Protein AF-A0A923BHA0-F1 (afdb_monomer_lite)

Secondary structure (DSSP, 8-state):
------SSTT-S-THHHHHTS-TT-EEEEE-GGGTT-S-HHHHHHHHHHHHHHHHHTT-EEEE--GGGGTT-HHHHHTT--EEEE-----

Radius of gyration: 13.29 Å; chains: 1; bounding box: 32×35×27 Å

pLDDT: mean 77.88, std 11.19, range [40.31, 90.25]

Structure (mmCIF, N/CA/C/O backbone):
data_AF-A0A923BHA0-F1
#
_entry.id   AF-A0A923BHA0-F1
#
loop_
_atom_site.group_PDB
_atom_site.id
_atom_site.type_symbol
_atom_site.label_atom_id
_atom_site.label_alt_id
_atom_site.label_comp_id
_atom_site.label_asym_id
_atom_site.label_entity_id
_atom_site.label_seq_id
_atom_site.pdbx_PDB_ins_code
_atom_site.Cartn_x
_atom_site.Cartn_y
_atom_site.Cartn_z
_atom_site.occupancy
_atom_site.B_iso_or_equiv
_atom_site.auth_seq_id
_atom_site.auth_comp_id
_atom_site.auth_asym_id
_atom_site.auth_atom_id
_atom_site.pdbx_PDB_model_num
ATOM 1 N N . MET A 1 1 ? 6.857 -10.602 13.358 1.00 61.59 1 MET A N 1
ATOM 2 C CA . MET A 1 1 ? 6.453 -9.443 12.532 1.00 61.59 1 MET A CA 1
ATOM 3 C C . MET A 1 1 ? 7.557 -9.191 11.519 1.00 61.59 1 MET A C 1
ATOM 5 O O . MET A 1 1 ? 8.715 -9.309 11.899 1.00 61.59 1 MET A O 1
ATOM 9 N N . GLN A 1 2 ? 7.218 -8.922 10.260 1.00 68.69 2 GLN A N 1
ATOM 10 C CA . GLN A 1 2 ? 8.172 -8.573 9.203 1.00 68.69 2 GLN A CA 1
ATOM 11 C C . GLN A 1 2 ? 7.793 -7.187 8.676 1.00 68.69 2 GLN A C 1
ATOM 13 O O . GLN A 1 2 ? 6.609 -6.925 8.479 1.00 68.69 2 GLN A O 1
ATOM 18 N N . PHE A 1 3 ? 8.777 -6.309 8.493 1.00 74.75 3 PHE A N 1
ATOM 19 C CA . PHE A 1 3 ? 8.564 -4.939 8.032 1.00 74.75 3 PHE A CA 1
ATOM 20 C C . PHE A 1 3 ? 9.537 -4.620 6.903 1.00 74.75 3 PHE A C 1
ATOM 22 O O . PHE A 1 3 ? 10.716 -4.962 6.981 1.00 74.75 3 PHE A O 1
ATOM 29 N N . TYR A 1 4 ? 9.035 -3.933 5.882 1.00 79.25 4 TYR A N 1
ATOM 30 C CA . TYR A 1 4 ? 9.827 -3.340 4.816 1.00 79.25 4 TYR A CA 1
ATOM 31 C C . TYR A 1 4 ? 9.607 -1.830 4.869 1.00 79.25 4 TYR A C 1
ATOM 33 O O . TYR A 1 4 ? 8.482 -1.365 4.697 1.00 79.25 4 TYR A O 1
ATOM 41 N N . LEU A 1 5 ? 10.664 -1.077 5.171 1.00 80.06 5 LEU A N 1
ATOM 42 C CA . LEU A 1 5 ? 10.619 0.378 5.269 1.00 80.06 5 LEU A CA 1
ATOM 43 C C . LEU A 1 5 ? 11.465 0.966 4.146 1.00 80.06 5 LEU A C 1
ATOM 45 O O . LEU A 1 5 ? 12.634 0.613 3.992 1.00 80.06 5 LEU A O 1
ATOM 49 N N . SER A 1 6 ? 10.865 1.870 3.384 1.00 79.31 6 SER A N 1
ATOM 50 C CA . SER A 1 6 ? 11.497 2.567 2.270 1.00 79.31 6 SER A CA 1
ATOM 51 C C . SER A 1 6 ? 11.270 4.067 2.416 1.00 79.31 6 SER A C 1
ATOM 53 O O . SER A 1 6 ? 10.221 4.494 2.896 1.00 79.31 6 SER A O 1
ATOM 55 N N . SER A 1 7 ? 12.258 4.867 2.015 1.00 71.31 7 SER A N 1
ATOM 56 C CA . SER A 1 7 ? 12.169 6.330 2.024 1.00 71.31 7 SER A CA 1
ATOM 57 C C . SER A 1 7 ? 11.250 6.879 0.931 1.00 71.31 7 SER A C 1
ATOM 59 O O . SER A 1 7 ? 10.699 7.962 1.093 1.00 71.31 7 SER A O 1
ATOM 61 N N . TYR A 1 8 ? 11.086 6.146 -0.173 1.00 72.62 8 TYR A N 1
ATOM 62 C CA . TYR A 1 8 ? 10.187 6.504 -1.265 1.00 72.62 8 TYR A CA 1
ATOM 63 C C . TYR A 1 8 ? 9.705 5.238 -1.968 1.00 72.62 8 TYR A C 1
ATOM 65 O O . TYR A 1 8 ? 10.521 4.445 -2.453 1.00 72.62 8 TYR A O 1
ATOM 73 N N . ARG A 1 9 ? 8.384 5.041 -2.026 1.00 76.25 9 ARG A N 1
ATOM 74 C CA . ARG A 1 9 ? 7.752 3.878 -2.673 1.00 76.25 9 ARG A CA 1
ATOM 75 C C . ARG A 1 9 ? 8.439 2.557 -2.306 1.00 76.25 9 ARG A C 1
ATOM 77 O O . ARG A 1 9 ? 8.611 2.241 -1.133 1.00 76.25 9 ARG A O 1
ATOM 84 N N . PHE A 1 10 ? 8.915 1.823 -3.308 1.00 75.31 10 PHE A N 1
ATOM 85 C CA . PHE A 1 10 ? 9.561 0.519 -3.178 1.00 75.31 10 PHE A CA 1
ATOM 86 C C . PHE A 1 10 ? 11.095 0.590 -3.108 1.00 75.31 10 PHE A C 1
ATOM 88 O O . PHE A 1 10 ? 11.760 -0.436 -3.225 1.00 75.31 10 PHE A O 1
ATOM 95 N N . GLY A 1 11 ? 11.669 1.786 -2.946 1.00 74.88 11 GLY A N 1
ATOM 96 C CA . GLY A 1 11 ? 13.109 1.971 -2.775 1.00 74.88 11 GLY A CA 1
ATOM 97 C C . GLY A 1 11 ? 13.931 1.492 -3.977 1.00 74.88 11 GLY A C 1
ATOM 98 O O . GLY A 1 11 ? 13.453 1.462 -5.108 1.00 74.88 11 GLY A O 1
ATOM 99 N N . ASN A 1 12 ? 15.192 1.130 -3.725 1.00 74.44 12 ASN A N 1
ATOM 100 C CA . ASN A 1 12 ? 16.136 0.686 -4.761 1.00 74.44 12 ASN A CA 1
ATOM 101 C C . ASN A 1 12 ? 16.095 -0.832 -5.028 1.00 74.44 12 ASN A C 1
ATOM 103 O O . ASN A 1 12 ? 16.672 -1.306 -6.001 1.00 74.44 12 ASN A O 1
ATOM 107 N N . ASP A 1 13 ? 15.453 -1.605 -4.149 1.00 73.00 13 ASP A N 1
ATOM 108 C CA . ASP A 1 13 ? 15.371 -3.066 -4.253 1.00 73.00 13 ASP A CA 1
ATOM 109 C C . ASP A 1 13 ? 13.959 -3.540 -3.857 1.00 73.00 13 ASP A C 1
ATOM 111 O O . ASP A 1 13 ? 13.731 -3.970 -2.716 1.00 73.00 13 ASP A O 1
ATOM 115 N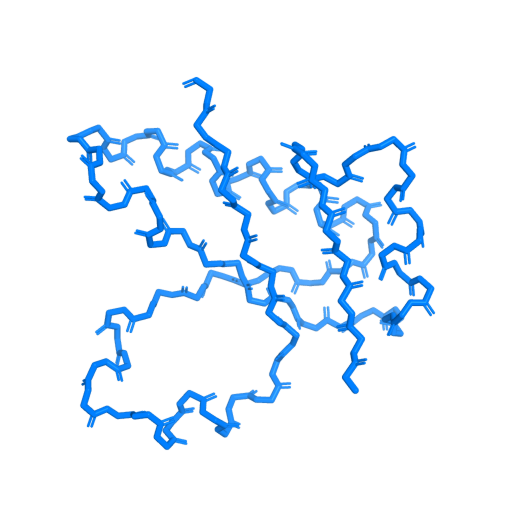 N . PRO A 1 14 ? 12.982 -3.420 -4.775 1.00 72.94 14 PRO A N 1
ATOM 116 C CA . PRO A 1 14 ? 11.597 -3.814 -4.529 1.00 72.94 14 PRO A CA 1
ATOM 117 C C . PRO A 1 14 ? 11.435 -5.335 -4.390 1.00 72.94 14 PRO A C 1
ATOM 119 O O . PRO A 1 14 ? 10.482 -5.807 -3.770 1.00 72.94 14 PRO A O 1
ATOM 122 N N . ALA A 1 15 ? 12.384 -6.125 -4.906 1.00 70.44 15 ALA A N 1
ATOM 123 C CA . ALA A 1 15 ? 12.350 -7.583 -4.823 1.00 70.44 15 ALA A CA 1
ATOM 124 C C . ALA A 1 15 ? 12.498 -8.092 -3.377 1.00 70.44 15 ALA A C 1
ATOM 126 O O . ALA A 1 15 ? 11.933 -9.128 -3.022 1.00 70.44 15 ALA A O 1
ATOM 127 N N . ARG A 1 16 ? 13.172 -7.336 -2.496 1.00 72.12 16 ARG A N 1
ATOM 128 C CA . ARG A 1 16 ? 13.225 -7.639 -1.052 1.00 72.12 16 ARG A CA 1
ATOM 129 C C . ARG A 1 16 ? 11.867 -7.568 -0.368 1.00 72.12 16 ARG A C 1
ATOM 131 O O . ARG A 1 16 ? 11.658 -8.280 0.610 1.00 72.12 16 ARG A O 1
ATOM 138 N N . MET A 1 17 ? 10.949 -6.750 -0.881 1.00 70.56 17 MET A N 1
ATOM 139 C CA . MET A 1 17 ? 9.578 -6.688 -0.375 1.00 70.56 17 MET A CA 1
ATOM 140 C C . MET A 1 17 ? 8.831 -8.000 -0.657 1.00 70.56 17 MET A C 1
ATOM 142 O O . MET A 1 17 ? 8.075 -8.474 0.187 1.00 70.56 17 MET A O 1
ATOM 146 N N . ILE A 1 18 ? 9.112 -8.631 -1.804 1.00 66.06 18 ILE A N 1
ATOM 147 C CA . ILE A 1 18 ? 8.557 -9.935 -2.188 1.00 66.06 18 ILE A CA 1
ATOM 148 C C . ILE A 1 18 ? 9.237 -11.073 -1.428 1.00 66.06 18 ILE A C 1
ATOM 150 O O . ILE A 1 18 ? 8.607 -12.073 -1.148 1.00 66.06 18 ILE A O 1
ATOM 154 N N . TYR A 1 19 ? 10.499 -10.958 -1.011 1.00 59.69 19 TYR A N 1
ATOM 155 C CA . TYR A 1 19 ? 11.139 -12.051 -0.256 1.00 59.69 19 TYR A CA 1
ATOM 156 C C . TYR A 1 19 ? 10.418 -12.372 1.076 1.00 59.69 19 TYR A C 1
ATOM 158 O O . TYR A 1 19 ? 10.548 -13.470 1.614 1.00 59.69 19 TYR A O 1
ATOM 166 N N . ALA A 1 20 ? 9.623 -11.422 1.580 1.00 57.84 20 ALA A N 1
ATOM 167 C CA . ALA A 1 20 ? 8.714 -11.567 2.717 1.00 57.84 20 ALA A CA 1
ATOM 168 C C . ALA A 1 20 ? 7.280 -12.012 2.333 1.00 57.84 20 ALA A C 1
ATOM 170 O O . ALA A 1 20 ? 6.509 -12.421 3.202 1.00 57.84 20 ALA A O 1
ATOM 171 N N . ALA A 1 21 ? 6.908 -11.930 1.053 1.00 58.56 21 ALA A N 1
ATOM 172 C CA . ALA A 1 21 ? 5.565 -12.154 0.523 1.00 58.56 21 ALA A CA 1
ATOM 173 C C . ALA A 1 21 ? 5.549 -13.329 -0.470 1.00 58.56 21 ALA A C 1
ATOM 175 O O . ALA A 1 21 ? 6.359 -13.415 -1.384 1.00 58.56 21 ALA A O 1
ATOM 176 N N . THR A 1 22 ? 4.594 -14.249 -0.365 1.00 60.66 22 THR A N 1
ATOM 177 C CA . THR A 1 22 ? 4.415 -15.227 -1.453 1.00 60.66 22 THR A CA 1
ATOM 178 C C . THR A 1 22 ? 3.786 -14.526 -2.666 1.00 60.66 22 THR A C 1
ATOM 180 O O . THR A 1 22 ? 2.983 -13.606 -2.503 1.00 60.66 22 THR A O 1
ATOM 183 N N . ALA A 1 23 ? 4.137 -14.940 -3.888 1.00 59.44 23 ALA A N 1
ATOM 184 C CA . ALA A 1 23 ? 3.499 -14.428 -5.106 1.00 59.44 23 ALA A CA 1
ATOM 185 C C . ALA A 1 23 ? 1.959 -14.526 -4.997 1.00 59.44 23 ALA A C 1
ATOM 187 O O . ALA A 1 23 ? 1.447 -15.498 -4.438 1.00 59.44 23 ALA A O 1
ATOM 188 N N . ASN A 1 24 ? 1.231 -13.533 -5.524 1.00 65.06 24 ASN A N 1
ATOM 189 C CA . ASN A 1 24 ? -0.236 -13.379 -5.435 1.00 65.06 24 ASN A CA 1
ATOM 190 C C . ASN A 1 24 ? -0.807 -12.953 -4.070 1.00 65.06 24 ASN A C 1
ATOM 192 O O . ASN A 1 24 ? -1.998 -13.145 -3.810 1.00 65.06 24 ASN A O 1
ATOM 196 N N . TRP A 1 25 ? -0.011 -12.357 -3.182 1.00 78.44 25 TRP A N 1
ATOM 197 C CA . TRP A 1 25 ? -0.579 -11.759 -1.973 1.00 78.44 25 TRP A CA 1
ATOM 198 C C . TRP A 1 25 ? -1.389 -10.500 -2.285 1.00 78.44 25 TRP A C 1
ATOM 200 O O . TRP A 1 25 ? -0.991 -9.651 -3.088 1.00 78.44 25 TRP A O 1
ATOM 210 N N . ARG A 1 26 ? -2.538 -10.390 -1.608 1.00 84.12 26 ARG A N 1
ATOM 211 C CA . ARG A 1 26 ? -3.354 -9.176 -1.586 1.00 84.12 26 ARG A CA 1
ATOM 212 C C . ARG A 1 26 ? -2.695 -8.151 -0.679 1.00 84.12 26 ARG A C 1
ATOM 214 O O . ARG A 1 26 ? -2.404 -8.446 0.484 1.00 84.12 26 ARG A O 1
ATOM 221 N N . VAL A 1 27 ? -2.493 -6.959 -1.221 1.00 86.12 27 VAL A N 1
ATOM 222 C CA . VAL A 1 27 ? -1.835 -5.851 -0.535 1.00 86.12 27 VAL A CA 1
ATOM 223 C C . VAL A 1 27 ? -2.807 -4.688 -0.425 1.00 86.12 27 VAL A C 1
ATOM 225 O O . VAL A 1 27 ? -3.208 -4.121 -1.435 1.00 86.12 27 VAL A O 1
ATOM 228 N N . GLY A 1 28 ? -3.175 -4.325 0.800 1.00 88.19 28 GLY A N 1
ATOM 229 C CA . GLY A 1 28 ? -3.964 -3.130 1.074 1.00 88.19 28 GLY A CA 1
ATOM 230 C C . GLY A 1 28 ? -3.090 -1.885 1.018 1.00 88.19 28 GLY A C 1
ATOM 231 O O . GLY A 1 28 ? -2.177 -1.753 1.832 1.00 88.19 28 GLY A O 1
ATOM 232 N N . VAL A 1 29 ? -3.384 -0.979 0.091 1.00 89.00 29 VAL A N 1
ATOM 233 C CA . VAL A 1 29 ? -2.737 0.329 -0.041 1.00 89.00 29 VAL A CA 1
ATOM 234 C C . VAL A 1 29 ? -3.509 1.349 0.786 1.00 89.00 29 VAL A C 1
ATOM 236 O O . VAL A 1 29 ? -4.662 1.659 0.481 1.00 89.00 29 VAL A O 1
ATOM 239 N N . VAL A 1 30 ? -2.869 1.878 1.827 1.00 88.88 30 VAL A N 1
ATOM 240 C CA . VAL A 1 30 ? -3.465 2.882 2.720 1.00 88.88 30 VAL A CA 1
ATOM 241 C C . VAL A 1 30 ? -3.083 4.285 2.257 1.00 88.88 30 VAL A C 1
ATOM 243 O O . VAL A 1 30 ? -1.950 4.715 2.453 1.00 88.88 30 VAL A O 1
ATOM 246 N N . GLN A 1 31 ? -4.042 5.013 1.682 1.00 86.12 31 GLN A N 1
ATOM 247 C CA . GLN A 1 31 ? -3.856 6.393 1.200 1.00 86.12 31 GLN A CA 1
ATOM 248 C C . GLN A 1 31 ? -4.277 7.462 2.219 1.00 86.12 31 GLN A C 1
ATOM 250 O O . GLN A 1 31 ? -4.189 8.651 1.929 1.00 86.12 31 GLN A O 1
ATOM 255 N N . ASN A 1 32 ? -4.713 7.077 3.423 1.00 87.62 32 ASN A N 1
ATOM 256 C CA . ASN A 1 32 ? -5.220 8.027 4.422 1.00 87.62 32 ASN A CA 1
ATOM 257 C C . ASN A 1 32 ? -4.175 9.059 4.886 1.00 87.62 32 ASN A C 1
ATOM 259 O O . ASN A 1 32 ? -4.540 10.105 5.410 1.00 87.62 32 ASN A O 1
ATOM 263 N N . ALA A 1 33 ? -2.880 8.825 4.645 1.00 81.06 33 ALA A N 1
ATOM 264 C CA . ALA A 1 33 ? -1.846 9.842 4.848 1.00 81.06 33 ALA A CA 1
ATOM 265 C C . ALA A 1 33 ? -2.019 11.069 3.928 1.00 81.06 33 ALA A C 1
ATOM 267 O O . ALA A 1 33 ? -1.577 12.161 4.278 1.00 81.06 33 ALA A O 1
ATOM 268 N N . LEU A 1 34 ? -2.680 10.906 2.776 1.00 80.38 34 LEU A N 1
ATOM 269 C CA . LEU A 1 34 ? -2.986 11.986 1.842 1.00 80.38 34 LEU A CA 1
ATOM 270 C C . LEU A 1 34 ? -4.311 12.706 2.148 1.00 80.38 34 LEU A C 1
ATOM 272 O O . LEU A 1 34 ? -4.610 13.701 1.494 1.00 80.38 34 LEU A O 1
ATOM 276 N N . ASP A 1 35 ? -5.090 12.272 3.149 1.00 81.62 35 ASP A N 1
ATOM 277 C CA . ASP A 1 35 ? -6.368 12.919 3.504 1.00 81.62 35 ASP A CA 1
ATOM 278 C C . ASP A 1 35 ? -6.189 14.377 3.989 1.00 81.62 35 ASP A C 1
ATOM 280 O O . ASP A 1 35 ? -7.154 15.137 4.028 1.00 81.62 35 ASP A O 1
ATOM 284 N N . GLY A 1 36 ? -4.964 14.787 4.343 1.00 78.81 36 GLY A N 1
ATOM 285 C CA . GLY A 1 36 ? -4.632 16.172 4.696 1.00 78.81 36 GLY A CA 1
ATOM 286 C C . GLY A 1 36 ? -4.460 17.123 3.503 1.00 78.81 36 GLY A C 1
ATOM 287 O O . GLY A 1 36 ? -4.354 18.332 3.710 1.00 78.81 36 GLY A O 1
ATOM 288 N N . TYR A 1 37 ? -4.424 16.613 2.267 1.00 78.06 37 TYR A N 1
ATOM 289 C CA . TYR A 1 37 ? -4.297 17.432 1.061 1.00 78.06 37 TYR A CA 1
ATOM 290 C C . TYR A 1 37 ? -5.679 17.798 0.508 1.00 78.06 37 TYR A C 1
ATOM 292 O O . TYR A 1 37 ? -6.570 16.959 0.407 1.00 78.06 37 TYR A O 1
ATOM 300 N N . ALA A 1 38 ? -5.855 19.061 0.109 1.00 71.88 38 ALA A N 1
ATOM 301 C CA . ALA A 1 38 ? -7.116 19.547 -0.458 1.00 71.88 38 ALA A CA 1
ATOM 302 C C . ALA A 1 38 ? -7.390 19.007 -1.875 1.00 71.88 38 ALA A C 1
ATOM 304 O O . ALA A 1 38 ? -8.538 18.980 -2.320 1.00 71.88 38 ALA A O 1
ATOM 305 N N . ASP A 1 39 ? -6.343 18.589 -2.589 1.00 78.44 39 ASP A N 1
ATOM 306 C CA . ASP A 1 39 ? -6.447 18.112 -3.962 1.00 78.44 39 ASP A CA 1
ATOM 307 C C . ASP A 1 39 ? -6.669 16.593 -4.014 1.00 78.44 39 ASP A C 1
ATOM 309 O O . ASP A 1 39 ? -5.749 15.780 -3.897 1.00 78.44 39 ASP A O 1
ATOM 313 N N . LEU A 1 40 ? -7.925 16.213 -4.235 1.00 73.88 40 LEU A N 1
ATOM 314 C CA . LEU A 1 40 ? -8.344 14.820 -4.383 1.00 73.88 40 LEU A CA 1
ATOM 315 C C . LEU A 1 40 ? -7.797 14.159 -5.659 1.00 73.88 40 LEU A C 1
ATOM 317 O O . LEU A 1 40 ? -7.735 12.929 -5.726 1.00 73.88 40 LEU A O 1
ATOM 321 N N . SER A 1 41 ? -7.389 14.940 -6.666 1.00 79.56 41 SER A N 1
ATOM 322 C CA . SER A 1 41 ? -6.810 14.396 -7.897 1.00 79.56 41 SER A CA 1
ATOM 323 C C . SER A 1 41 ? -5.418 13.808 -7.649 1.00 79.56 41 SER A C 1
ATOM 325 O O . SER A 1 41 ? -5.110 12.732 -8.168 1.00 79.56 41 SER A O 1
ATOM 327 N N . LEU A 1 42 ? -4.634 14.418 -6.751 1.00 78.75 42 LEU A N 1
ATOM 328 C CA . LEU A 1 42 ? -3.331 13.899 -6.325 1.00 78.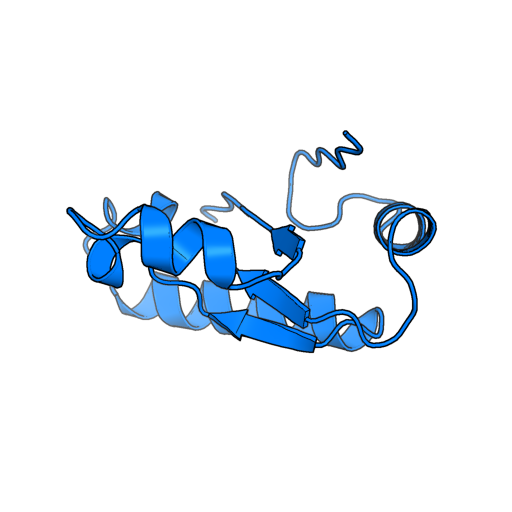75 42 LEU A CA 1
ATOM 329 C C . LEU A 1 42 ? -3.457 12.527 -5.663 1.00 78.75 42 LEU A C 1
ATOM 331 O O . LEU A 1 42 ? -2.659 11.636 -5.948 1.00 78.75 42 LEU A O 1
ATOM 335 N N . ARG A 1 43 ? -4.499 12.315 -4.847 1.00 81.69 43 ARG A N 1
ATOM 336 C CA . ARG A 1 43 ? -4.767 11.008 -4.226 1.00 81.69 43 ARG A CA 1
ATOM 337 C C . ARG A 1 43 ? -4.986 9.927 -5.281 1.00 81.69 43 ARG A C 1
ATOM 339 O O . ARG A 1 43 ? -4.458 8.826 -5.145 1.00 81.69 43 ARG A O 1
ATOM 346 N N . ARG A 1 44 ? -5.760 10.226 -6.330 1.00 83.62 44 ARG A N 1
ATOM 347 C CA . ARG A 1 44 ? -6.055 9.252 -7.387 1.00 83.62 44 ARG A CA 1
ATOM 348 C C . ARG A 1 44 ? -4.808 8.900 -8.194 1.00 83.62 44 ARG A C 1
ATOM 350 O O . ARG A 1 44 ? -4.549 7.721 -8.414 1.00 83.62 44 ARG A O 1
ATOM 357 N N . VAL A 1 45 ? -4.025 9.907 -8.577 1.00 86.31 45 VAL A N 1
ATOM 358 C CA . VAL A 1 45 ? -2.768 9.711 -9.313 1.00 86.31 45 VAL A CA 1
ATOM 359 C C . VAL A 1 45 ? -1.765 8.916 -8.477 1.00 86.31 45 VAL A C 1
ATOM 361 O O . VAL A 1 45 ? -1.162 7.972 -8.985 1.00 86.31 45 VAL A O 1
ATOM 364 N N . ALA A 1 46 ? -1.622 9.243 -7.190 1.00 84.25 46 ALA A N 1
ATOM 365 C CA . ALA A 1 46 ? -0.762 8.498 -6.277 1.00 84.25 46 ALA A CA 1
ATOM 366 C C . ALA A 1 46 ? -1.207 7.033 -6.166 1.00 84.25 46 ALA A C 1
ATOM 368 O O . ALA A 1 46 ? -0.385 6.134 -6.315 1.00 84.25 46 ALA A O 1
ATOM 369 N N . LEU A 1 47 ? -2.509 6.778 -5.992 1.00 87.38 47 LEU A N 1
ATOM 370 C CA . LEU A 1 47 ? -3.058 5.423 -5.916 1.00 87.38 47 LEU A CA 1
ATOM 371 C C . LEU A 1 47 ? -2.751 4.598 -7.173 1.00 87.38 47 LEU A C 1
ATOM 373 O O . LEU A 1 47 ? -2.314 3.455 -7.061 1.00 87.38 47 LEU A O 1
ATOM 377 N N . GLU 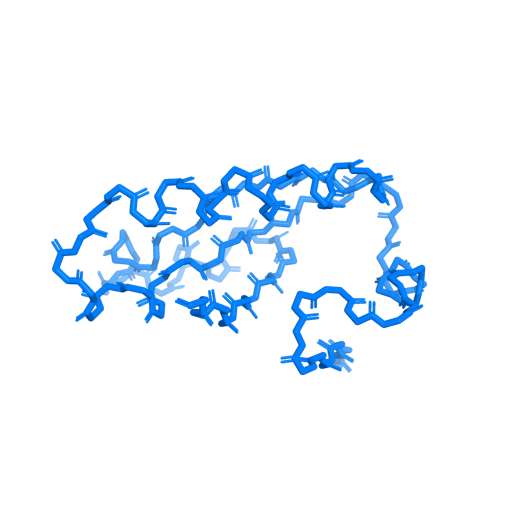A 1 48 ? -2.949 5.170 -8.360 1.00 88.75 48 GLU A N 1
ATOM 378 C CA . GLU A 1 48 ? -2.685 4.482 -9.630 1.00 88.75 48 GLU A CA 1
ATOM 379 C C . GLU A 1 48 ? -1.195 4.169 -9.818 1.00 88.75 48 GLU A C 1
ATOM 381 O O . GLU A 1 48 ? -0.844 3.076 -10.267 1.00 88.75 48 GLU A O 1
ATOM 386 N N . GLN A 1 49 ? -0.311 5.085 -9.415 1.00 87.31 49 GLN A N 1
ATOM 387 C CA . GLN A 1 49 ? 1.136 4.867 -9.449 1.00 87.31 49 GLN A CA 1
ATOM 388 C C . GLN A 1 49 ? 1.569 3.753 -8.485 1.00 87.31 49 GLN A C 1
ATOM 390 O O . GLN A 1 49 ? 2.381 2.902 -8.859 1.00 87.31 49 GLN A O 1
ATOM 395 N N . GLU A 1 50 ? 0.995 3.708 -7.280 1.00 87.00 50 GLU A N 1
ATOM 396 C CA . GLU A 1 50 ? 1.258 2.632 -6.321 1.00 87.00 50 GLU A CA 1
ATOM 397 C C . GLU A 1 50 ? 0.742 1.280 -6.824 1.00 87.00 50 GLU A C 1
ATOM 399 O O . GLU A 1 50 ? 1.445 0.271 -6.740 1.00 87.00 50 GLU A O 1
ATOM 404 N N . PHE A 1 51 ? -0.457 1.252 -7.408 1.00 90.19 51 PHE A N 1
ATOM 405 C CA . PHE A 1 51 ? -1.026 0.034 -7.982 1.00 90.19 51 PHE A CA 1
ATOM 406 C C . PHE A 1 51 ? -0.155 -0.511 -9.111 1.00 90.19 51 PHE A C 1
ATOM 408 O O . PHE A 1 51 ? 0.123 -1.709 -9.141 1.00 90.19 51 PHE A O 1
ATOM 415 N N . ALA A 1 52 ? 0.311 0.359 -10.010 1.00 88.75 52 ALA A N 1
ATOM 416 C CA . ALA A 1 52 ? 1.185 -0.036 -11.105 1.00 88.75 52 ALA A CA 1
ATOM 417 C C . ALA A 1 52 ? 2.503 -0.639 -10.593 1.00 88.75 52 ALA A C 1
ATOM 419 O O . ALA A 1 52 ? 2.932 -1.684 -11.083 1.00 88.75 52 ALA A O 1
ATOM 420 N N . GLY A 1 53 ? 3.120 -0.025 -9.580 1.00 86.06 53 GLY A N 1
ATOM 421 C CA . GLY A 1 53 ? 4.361 -0.529 -8.995 1.00 86.06 53 GLY A CA 1
ATOM 422 C C . GLY A 1 53 ? 4.195 -1.868 -8.274 1.00 86.06 53 GLY A C 1
ATOM 423 O O . GLY A 1 53 ? 5.002 -2.771 -8.485 1.00 86.06 53 GLY A O 1
ATOM 424 N N . LEU A 1 54 ? 3.121 -2.033 -7.492 1.00 85.56 54 LEU A N 1
ATOM 425 C CA . LEU A 1 54 ? 2.796 -3.290 -6.804 1.00 85.56 54 LEU A CA 1
ATOM 426 C C . LEU A 1 54 ? 2.454 -4.421 -7.787 1.00 85.56 54 LEU A C 1
ATOM 428 O O . LEU A 1 54 ? 2.908 -5.553 -7.617 1.00 85.56 54 LEU A O 1
ATOM 432 N N . ALA A 1 55 ? 1.694 -4.119 -8.839 1.00 86.75 55 ALA A N 1
ATOM 433 C CA . ALA A 1 55 ? 1.368 -5.090 -9.877 1.00 86.75 55 ALA A CA 1
ATOM 434 C C . ALA A 1 55 ? 2.615 -5.525 -10.667 1.00 86.75 55 ALA A C 1
ATOM 436 O O . ALA A 1 55 ? 2.772 -6.710 -10.960 1.00 86.75 55 ALA A O 1
ATOM 437 N N . ALA A 1 56 ? 3.538 -4.597 -10.955 1.00 85.56 56 ALA A N 1
ATOM 438 C CA . ALA A 1 56 ? 4.786 -4.891 -11.665 1.00 85.56 56 ALA A CA 1
ATOM 439 C C . ALA A 1 56 ? 5.694 -5.882 -10.916 1.00 85.56 56 ALA A C 1
ATOM 441 O O . ALA A 1 56 ? 6.499 -6.574 -11.537 1.00 85.56 56 ALA A O 1
ATOM 442 N N . ILE A 1 57 ? 5.543 -5.979 -9.594 1.00 80.50 57 ILE A N 1
ATOM 443 C CA . ILE A 1 57 ? 6.285 -6.909 -8.736 1.00 80.50 57 ILE A CA 1
ATOM 444 C C . ILE A 1 57 ? 5.470 -8.156 -8.351 1.00 80.50 57 ILE A C 1
ATOM 446 O O . ILE A 1 57 ? 5.881 -8.920 -7.484 1.00 80.50 57 ILE A O 1
ATOM 450 N N . GLY A 1 58 ? 4.326 -8.395 -9.003 1.00 82.75 58 GLY A N 1
ATOM 451 C CA . GLY A 1 58 ? 3.533 -9.621 -8.840 1.00 82.75 58 GLY A CA 1
ATOM 452 C C . GLY A 1 58 ? 2.621 -9.654 -7.608 1.00 82.75 58 GLY A C 1
ATOM 453 O O . GLY A 1 58 ? 2.191 -10.732 -7.187 1.00 82.75 58 GLY A O 1
ATOM 454 N N . LEU A 1 59 ? 2.323 -8.494 -7.018 1.00 85.12 59 LEU A N 1
ATOM 455 C CA . LEU A 1 59 ? 1.362 -8.354 -5.923 1.00 85.12 59 LEU A CA 1
ATOM 456 C C . LEU A 1 59 ? -0.004 -7.920 -6.463 1.00 85.12 59 LEU A C 1
ATOM 458 O O . LEU A 1 59 ? -0.108 -7.337 -7.539 1.00 85.12 59 LEU A O 1
ATOM 462 N N . THR A 1 60 ? -1.069 -8.208 -5.713 1.00 88.25 60 THR A N 1
ATOM 463 C CA . THR A 1 60 ? -2.435 -7.787 -6.064 1.00 88.25 60 THR A CA 1
ATOM 464 C C . THR A 1 60 ? -2.850 -6.615 -5.170 1.00 88.25 60 THR A C 1
ATOM 466 O O . THR A 1 60 ? -3.274 -6.853 -4.034 1.00 88.25 60 THR A O 1
ATOM 469 N N . PRO A 1 61 ? -2.690 -5.357 -5.621 1.00 89.06 61 PRO A N 1
ATOM 470 C CA . PRO A 1 61 ? -3.040 -4.195 -4.818 1.00 89.06 61 PRO A CA 1
ATOM 471 C C . PRO A 1 61 ? -4.560 -4.022 -4.707 1.00 89.06 61 PRO A C 1
ATOM 473 O O . PRO A 1 61 ? -5.295 -4.197 -5.678 1.00 89.06 61 PRO A O 1
ATOM 476 N N . GLU A 1 62 ? -5.025 -3.631 -3.526 1.00 90.25 62 GLU A N 1
ATOM 477 C CA . GLU A 1 62 ? -6.380 -3.144 -3.282 1.00 90.25 62 GLU A CA 1
ATOM 478 C C . GLU A 1 62 ? -6.330 -1.855 -2.467 1.00 90.25 62 GLU A C 1
ATOM 480 O O . GLU A 1 62 ? -5.470 -1.693 -1.603 1.00 90.25 62 GLU A O 1
ATOM 485 N N . GLU A 1 63 ? -7.242 -0.921 -2.727 1.00 89.69 63 GLU A N 1
ATOM 486 C CA . GLU A 1 63 ? -7.335 0.282 -1.905 1.00 89.69 63 GLU A CA 1
ATOM 487 C C . GLU A 1 63 ? -7.927 -0.095 -0.546 1.00 89.69 63 GLU A C 1
ATOM 489 O O . GLU A 1 63 ? -8.949 -0.781 -0.466 1.00 89.69 63 GLU A O 1
ATOM 494 N N . LEU A 1 64 ? -7.275 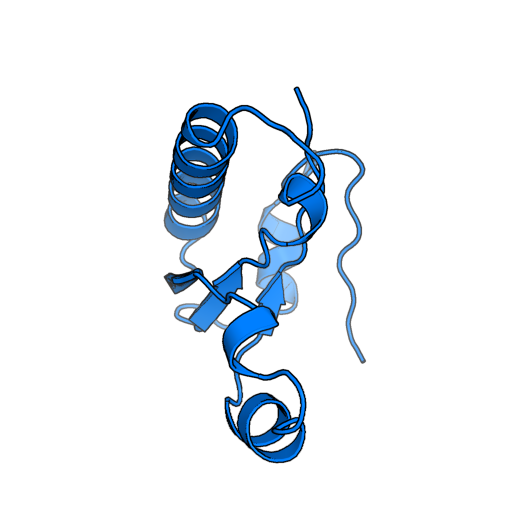0.356 0.524 1.00 89.19 64 LEU A N 1
ATOM 495 C CA . LEU A 1 64 ? -7.758 0.207 1.885 1.00 89.19 64 LEU A CA 1
ATOM 496 C C . LEU A 1 64 ? -7.951 1.589 2.505 1.00 89.19 64 LEU A C 1
ATOM 498 O O . LEU A 1 64 ? -7.005 2.198 3.005 1.00 89.19 64 LEU A O 1
ATOM 502 N N . ASP A 1 65 ? -9.194 2.061 2.499 1.00 88.38 65 ASP A N 1
ATOM 503 C CA . ASP A 1 65 ? -9.575 3.290 3.183 1.00 88.38 65 ASP A CA 1
ATOM 504 C C . ASP A 1 65 ? -9.905 2.996 4.650 1.00 88.38 65 ASP A C 1
ATOM 506 O O . ASP A 1 65 ? -10.921 2.379 4.976 1.00 88.38 65 ASP A O 1
ATOM 510 N N . LEU A 1 66 ? -9.041 3.441 5.563 1.00 87.81 66 LEU A N 1
ATOM 511 C CA . LEU A 1 66 ? -9.210 3.204 6.996 1.00 87.81 66 LEU A CA 1
ATOM 512 C C . LEU A 1 66 ? -10.450 3.896 7.578 1.00 87.81 66 LEU A C 1
ATOM 514 O O . LEU A 1 66 ? -10.948 3.458 8.617 1.00 87.81 66 LEU A O 1
ATOM 518 N N . ARG A 1 67 ? -10.989 4.926 6.909 1.00 87.69 67 ARG A N 1
ATOM 519 C CA . ARG A 1 67 ? -12.194 5.641 7.363 1.00 87.69 67 ARG A CA 1
ATOM 520 C C . ARG A 1 67 ? -13.422 4.739 7.391 1.00 87.69 67 ARG A C 1
ATOM 522 O O . ARG A 1 67 ? -14.281 4.908 8.250 1.00 87.69 67 ARG A O 1
ATOM 529 N N . GLU A 1 68 ? -13.478 3.732 6.519 1.00 88.00 68 GLU A N 1
ATOM 530 C CA . GLU A 1 68 ? -14.555 2.729 6.499 1.00 88.00 68 GLU A CA 1
ATOM 531 C C . GLU A 1 68 ? -14.555 1.815 7.742 1.00 88.00 68 GLU A C 1
ATOM 533 O O . GLU A 1 68 ? -15.529 1.104 8.021 1.00 88.00 68 GLU A O 1
ATOM 538 N N . TYR A 1 69 ? -13.456 1.827 8.503 1.00 87.81 69 TYR A N 1
ATOM 539 C CA . TYR A 1 69 ? -13.225 0.955 9.651 1.00 87.81 69 TYR A CA 1
ATOM 540 C C . TYR A 1 69 ? -13.213 1.700 10.991 1.00 87.81 69 TYR A C 1
ATOM 542 O O . TYR A 1 69 ? -12.983 1.067 12.023 1.00 87.81 69 TYR A O 1
ATOM 550 N N . PHE A 1 70 ? -13.496 3.007 11.018 1.00 87.75 70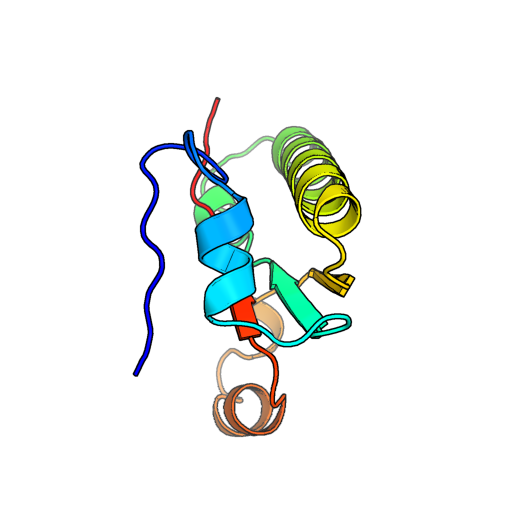 PHE A N 1
ATOM 551 C CA . PHE A 1 70 ? -13.641 3.750 12.272 1.00 87.75 70 PHE A CA 1
ATOM 552 C C . PHE A 1 70 ? -14.790 3.175 13.116 1.00 87.75 70 PHE A C 1
ATOM 554 O O . PHE A 1 70 ? -15.917 3.037 12.643 1.00 87.75 70 PHE A O 1
ATOM 561 N N . GLY A 1 71 ? -14.483 2.787 14.359 1.00 88.25 71 GLY A N 1
ATOM 562 C CA . GLY A 1 71 ? -15.415 2.089 15.256 1.00 88.25 71 GLY A CA 1
ATOM 563 C C . GLY A 1 71 ? -15.716 0.634 14.867 1.00 88.25 71 GLY A C 1
ATOM 564 O O . GLY A 1 71 ? -16.668 0.044 15.379 1.00 88.25 71 GLY A O 1
ATOM 565 N N . ALA A 1 72 ? -14.953 0.056 13.934 1.00 88.56 72 ALA A N 1
ATOM 566 C CA . ALA A 1 72 ? -15.110 -1.317 13.461 1.00 88.56 72 ALA A CA 1
ATOM 567 C C . ALA A 1 72 ? -13.759 -2.037 13.298 1.00 88.56 72 ALA A C 1
ATOM 569 O O . ALA A 1 72 ? -13.540 -2.780 12.337 1.00 88.56 72 ALA A O 1
ATOM 570 N N . GLU A 1 73 ? -12.859 -1.861 14.262 1.00 85.75 73 GLU A N 1
ATOM 571 C CA . GLU A 1 73 ? -11.486 -2.380 14.282 1.00 85.75 73 GLU A CA 1
ATOM 572 C C . GLU A 1 73 ? -11.439 -3.903 14.094 1.00 85.75 73 GLU A C 1
ATOM 574 O O . GLU A 1 73 ? -10.568 -4.439 13.407 1.00 85.75 73 GLU A O 1
ATOM 579 N N . VAL A 1 74 ? -12.436 -4.612 14.628 1.00 85.25 74 VAL A N 1
ATOM 580 C CA . VAL A 1 74 ? -12.582 -6.066 14.472 1.00 85.25 74 VAL A CA 1
ATOM 581 C C . VAL A 1 74 ? -12.767 -6.469 13.001 1.00 85.25 74 VAL A C 1
ATOM 583 O O . VAL A 1 74 ? -12.305 -7.537 12.596 1.00 85.25 74 VAL A O 1
ATOM 586 N N . ARG A 1 75 ? -13.415 -5.637 12.169 1.00 85.25 75 ARG A N 1
ATOM 587 C CA . ARG A 1 75 ? -13.540 -5.903 10.722 1.00 85.25 75 ARG A CA 1
ATOM 588 C C . ARG A 1 75 ? -12.203 -5.750 10.007 1.00 85.25 75 ARG A C 1
ATOM 590 O O . ARG A 1 75 ? -11.907 -6.559 9.132 1.00 85.25 75 ARG A O 1
ATOM 597 N N . LEU A 1 76 ? -11.396 -4.765 10.402 1.00 84.38 76 LEU A N 1
ATOM 598 C CA . LEU A 1 76 ? -10.063 -4.554 9.838 1.00 84.38 76 LEU A CA 1
ATOM 599 C C . LEU A 1 76 ? -9.131 -5.725 10.181 1.00 84.38 76 LEU A C 1
ATOM 601 O O . LEU A 1 76 ? -8.471 -6.270 9.299 1.00 84.38 76 LEU A O 1
ATOM 605 N N . GLN A 1 77 ? -9.149 -6.180 11.438 1.00 82.69 77 GLN A N 1
ATOM 606 C CA . GLN A 1 77 ? -8.355 -7.328 11.899 1.00 82.69 77 GLN A CA 1
ATOM 607 C C . GLN A 1 77 ? -8.680 -8.620 11.135 1.00 82.69 77 GLN A C 1
ATOM 609 O O . GLN A 1 77 ? -7.788 -9.410 10.837 1.00 82.69 77 GLN A O 1
ATOM 614 N N . LYS A 1 78 ? -9.953 -8.829 10.778 1.00 83.88 78 LYS A N 1
ATOM 615 C CA . LYS A 1 78 ? -10.413 -10.021 10.047 1.00 83.88 78 LYS A CA 1
ATOM 616 C C . LYS A 1 78 ? -10.118 -9.996 8.544 1.00 83.88 78 LYS A C 1
ATOM 618 O O . LYS A 1 78 ? -10.315 -11.015 7.890 1.00 83.88 78 LYS A O 1
ATOM 623 N N . ARG A 1 79 ? -9.663 -8.868 7.984 1.00 79.88 79 ARG A N 1
ATOM 624 C CA . ARG A 1 79 ? -9.436 -8.701 6.536 1.00 79.88 79 ARG A CA 1
ATOM 625 C C . ARG A 1 79 ? -8.314 -9.607 6.009 1.00 79.88 79 ARG A C 1
ATOM 627 O O . ARG A 1 79 ? -8.381 -10.019 4.857 1.00 79.88 79 ARG A O 1
ATOM 634 N N . GLY A 1 80 ? -7.324 -9.942 6.847 1.00 72.06 80 GLY A N 1
ATOM 635 C CA . GLY A 1 80 ? -6.289 -10.932 6.520 1.00 72.06 80 GLY A CA 1
ATOM 636 C C . GLY A 1 80 ? -5.412 -10.561 5.317 1.00 72.06 80 GLY A C 1
ATOM 637 O O . GLY A 1 80 ? -5.000 -11.445 4.573 1.00 72.06 80 GLY A O 1
ATOM 638 N N . ILE A 1 81 ? -5.164 -9.265 5.106 1.00 74.81 81 ILE A N 1
ATOM 639 C CA . ILE A 1 81 ? -4.353 -8.732 4.001 1.00 74.81 81 ILE A CA 1
ATOM 640 C C . ILE A 1 81 ? -3.005 -8.218 4.506 1.00 74.81 81 ILE A C 1
ATOM 642 O O . ILE A 1 81 ? -2.885 -7.784 5.653 1.00 74.81 81 ILE A O 1
ATOM 646 N N . MET A 1 82 ? -1.991 -8.244 3.639 1.00 73.56 82 MET A N 1
ATOM 647 C CA . MET A 1 82 ? -0.743 -7.527 3.888 1.00 73.56 82 MET A CA 1
ATOM 648 C C . MET A 1 82 ? -1.013 -6.029 3.745 1.00 73.56 82 MET A C 1
ATOM 650 O O . MET A 1 82 ? -1.655 -5.605 2.788 1.00 73.56 82 MET A O 1
ATOM 654 N N . PHE A 1 83 ? -0.524 -5.221 4.680 1.00 73.38 83 PHE A N 1
ATOM 655 C CA . PHE A 1 83 ? -0.687 -3.771 4.621 1.00 73.38 83 PHE A CA 1
ATOM 656 C C . PHE A 1 83 ? 0.559 -3.127 4.014 1.00 73.38 83 PHE A C 1
ATOM 658 O O . PHE A 1 83 ? 1.664 -3.328 4.516 1.00 73.38 83 PHE A O 1
ATOM 665 N N . ALA A 1 84 ? 0.368 -2.325 2.968 1.00 68.12 84 ALA A N 1
ATOM 666 C CA . ALA A 1 84 ? 1.358 -1.387 2.462 1.00 68.12 84 ALA A CA 1
ATOM 667 C C . ALA A 1 84 ? 0.866 0.036 2.753 1.00 68.12 84 ALA A C 1
ATOM 669 O O . ALA A 1 84 ? -0.081 0.535 2.144 1.00 68.12 84 ALA A O 1
ATOM 670 N N . ALA A 1 85 ? 1.506 0.689 3.720 1.00 64.94 85 ALA A N 1
ATOM 671 C CA . ALA A 1 85 ? 1.303 2.105 3.989 1.00 64.94 85 ALA A CA 1
ATOM 672 C C . ALA A 1 85 ? 2.433 2.871 3.303 1.00 64.94 85 ALA A C 1
ATOM 674 O O . ALA A 1 85 ? 3.583 2.798 3.735 1.00 64.94 85 ALA A O 1
ATOM 675 N N . LEU A 1 86 ? 2.114 3.558 2.208 1.00 59.56 86 LEU A N 1
ATOM 676 C CA . LEU A 1 86 ? 3.089 4.327 1.443 1.00 59.56 86 LEU A CA 1
ATOM 677 C C . LEU A 1 86 ? 2.729 5.800 1.561 1.00 59.56 86 LEU A C 1
ATOM 679 O O . LEU A 1 86 ? 1.729 6.273 1.030 1.00 59.56 86 LEU A O 1
ATOM 683 N N . VAL A 1 87 ? 3.552 6.514 2.323 1.00 51.72 87 VAL A N 1
ATOM 684 C CA . VAL A 1 87 ? 3.488 7.965 2.444 1.00 51.72 87 VAL A CA 1
ATOM 685 C C . VAL A 1 87 ? 4.417 8.509 1.370 1.00 51.72 87 VAL A C 1
ATOM 687 O O . VAL A 1 87 ? 5.636 8.445 1.502 1.00 51.72 87 VAL A O 1
ATOM 69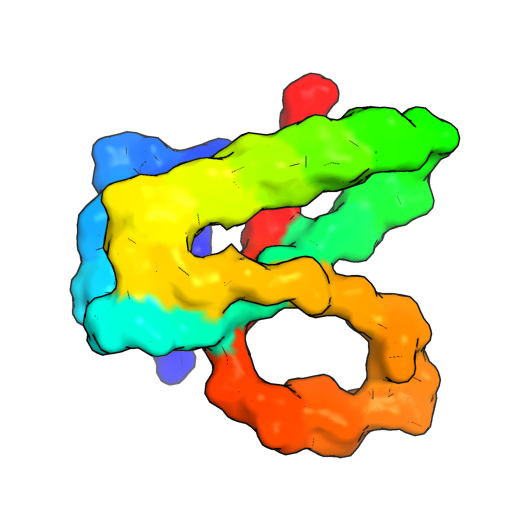0 N N . SER A 1 88 ? 3.873 8.966 0.251 1.00 45.81 88 SER A N 1
ATOM 691 C CA . SER A 1 88 ? 4.678 9.642 -0.767 1.00 45.81 88 SER A CA 1
ATOM 692 C C . SER A 1 88 ? 3.917 10.847 -1.297 1.00 45.81 88 SER A C 1
ATOM 694 O O . SER A 1 88 ? 3.164 10.723 -2.260 1.00 45.81 88 SER A O 1
ATOM 696 N N . PRO A 1 89 ? 4.088 12.016 -0.662 1.00 44.06 89 PRO A N 1
ATOM 697 C CA . PRO A 1 89 ? 3.823 13.277 -1.323 1.00 44.06 89 PRO A CA 1
ATOM 698 C C . PRO A 1 89 ? 4.973 13.558 -2.301 1.00 44.06 89 PRO A C 1
ATOM 700 O O . PRO A 1 89 ? 6.144 13.537 -1.912 1.00 44.06 89 PRO A O 1
ATOM 703 N N . CYS A 1 90 ? 4.637 13.757 -3.574 1.00 40.31 90 CYS A N 1
ATOM 704 C CA . CYS A 1 90 ? 5.479 14.529 -4.485 1.00 40.31 90 CYS A CA 1
ATOM 705 C C . CYS A 1 90 ? 5.206 16.016 -4.264 1.00 40.31 90 CYS A C 1
ATOM 707 O O . CYS A 1 90 ? 4.018 16.360 -4.067 1.00 40.31 90 CYS A O 1
#

Foldseek 3Di:
DDDDDEPAQCHPCVVVVCVVPPAAAEEEEELVLCVPPPDPVQSVVVQVVNCVVCVVNRYHYDYDYCVVCVVPVVVVVPPPGHYDYGDDDD

Sequence (90 aa):
MQFYLSSYRFGNDPARMIYAATANWRVGVVQNALDGYADLSLRRVALEQEFAGLAAIGLTPEELDLREYFGAEVRLQKRGIMFAALVSPC